Protein AF-C0FSJ1-F1 (afdb_monomer)

Secondary structure (DSSP, 8-state):
-HHHHHHHHHHHHHHT---TT-TT--SSHHHHHHHHHHHHHHHHHS-HHHHHHHHHHHHHHHHHHTT-

Mean predicted aligned error: 10.23 Å

Organism: NCBI:txid622312

Sequence (68 aa):
MVHDIVQKVMANMQISGSVSGMHGVFKDMNDAINASIEAQKKVCTMTLDQREQIISLIRKKHMKMQKF

pLDDT: mean 82.87, std 15.2, range [49.56, 97.75]

Solvent-accessible surface area (backbone atoms only — not comparable to full-atom values): 4141 Å² total; per-residue (Å²): 113,67,66,59,51,51,53,52,52,52,51,58,56,58,70,64,56,75,56,77,90,49,86,95,56,62,96,45,70,66,59,46,50,52,52,49,54,55,52,45,64,52,59,73,73,50,52,70,67,63,49,48,53,53,51,51,52,52,52,54,51,52,59,57,59,76,76,109

Radius of gyration: 18.33 Å; Cα contacts (8 Å, |Δi|>4): 9; chains: 1; bounding box: 43×36×32 Å

Structure (mmCIF, N/CA/C/O backbone):
data_AF-C0FSJ1-F1
#
_entry.id   AF-C0FSJ1-F1
#
loop_
_atom_site.group_PDB
_atom_site.id
_atom_site.type_symbol
_atom_site.label_atom_id
_atom_site.label_alt_id
_atom_site.label_comp_id
_atom_site.label_asym_id
_atom_site.label_entity_id
_atom_site.label_seq_id
_atom_site.pdbx_PDB_ins_code
_atom_site.Cartn_x
_atom_site.Cartn_y
_atom_site.Cartn_z
_atom_site.occupancy
_atom_site.B_iso_or_equiv
_atom_site.auth_seq_id
_atom_site.auth_comp_id
_atom_site.auth_asym_id
_atom_site.auth_atom_id
_atom_site.pdbx_PDB_model_num
ATOM 1 N N . MET A 1 1 ? 32.089 -20.603 -14.215 1.00 63.78 1 MET A N 1
ATOM 2 C CA . MET A 1 1 ? 32.404 -19.325 -14.902 1.00 63.78 1 MET A CA 1
ATOM 3 C C . MET A 1 1 ? 31.389 -18.958 -15.980 1.00 63.78 1 MET A C 1
ATOM 5 O O . MET A 1 1 ? 30.735 -17.949 -15.799 1.00 63.78 1 MET A O 1
ATOM 9 N N . VAL A 1 2 ? 31.175 -19.737 -17.050 1.00 69.19 2 VAL A N 1
ATOM 10 C CA . VAL A 1 2 ? 30.064 -19.451 -17.997 1.00 69.19 2 VAL A CA 1
ATOM 11 C C . VAL A 1 2 ? 28.723 -19.975 -17.473 1.00 69.19 2 VAL A C 1
ATOM 13 O O . VAL A 1 2 ? 27.714 -19.288 -17.575 1.00 69.19 2 VAL A O 1
ATOM 16 N N . HIS A 1 3 ? 28.719 -21.150 -16.836 1.00 66.56 3 HIS A N 1
ATOM 17 C CA . HIS A 1 3 ? 27.507 -21.748 -16.264 1.00 66.56 3 HIS A CA 1
ATOM 18 C C . HIS A 1 3 ? 26.841 -20.845 -15.210 1.00 66.56 3 HIS A C 1
ATOM 20 O O . HIS A 1 3 ? 25.637 -20.624 -15.271 1.00 66.56 3 HIS A O 1
ATOM 26 N N . ASP A 1 4 ? 27.632 -20.237 -14.321 1.00 73.06 4 ASP A N 1
ATOM 27 C CA . ASP A 1 4 ? 27.127 -19.326 -13.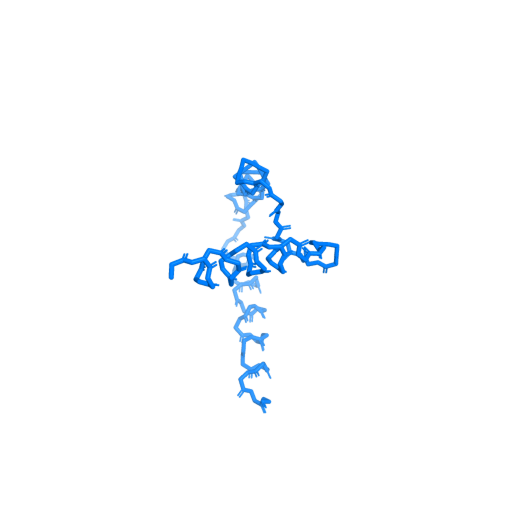281 1.00 73.06 4 ASP A CA 1
ATOM 28 C C . ASP A 1 4 ? 26.539 -18.036 -13.871 1.00 73.06 4 ASP A C 1
ATOM 30 O O . ASP A 1 4 ? 25.545 -17.507 -13.377 1.00 73.06 4 ASP A O 1
ATOM 34 N N . ILE A 1 5 ? 27.124 -17.537 -14.967 1.00 72.94 5 ILE A N 1
ATOM 35 C CA . ILE A 1 5 ? 26.609 -16.369 -15.692 1.00 72.94 5 ILE A CA 1
ATOM 36 C C . ILE A 1 5 ? 25.273 -16.717 -16.347 1.00 72.94 5 ILE A C 1
ATOM 38 O O . ILE A 1 5 ? 24.320 -15.950 -16.233 1.00 72.94 5 ILE A O 1
ATOM 42 N N . VAL A 1 6 ? 25.175 -17.888 -16.980 1.00 74.31 6 VAL A N 1
ATOM 43 C CA . VAL A 1 6 ? 23.933 -18.362 -17.605 1.00 74.31 6 VAL A CA 1
ATOM 44 C C . VAL A 1 6 ? 22.840 -18.560 -16.554 1.00 74.31 6 VAL A C 1
ATOM 46 O O . VAL A 1 6 ? 21.730 -18.074 -16.751 1.00 74.31 6 VAL A O 1
ATOM 49 N N . GLN A 1 7 ? 23.148 -19.171 -15.407 1.00 74.12 7 GLN A N 1
ATOM 50 C CA . GLN A 1 7 ? 22.193 -19.319 -14.303 1.00 74.12 7 GLN A CA 1
ATOM 51 C C . GLN A 1 7 ? 21.705 -17.964 -13.777 1.00 74.12 7 GLN A C 1
ATOM 53 O O . GLN A 1 7 ? 20.507 -17.775 -13.572 1.00 74.12 7 GLN A O 1
ATOM 58 N N . LYS A 1 8 ? 22.607 -16.987 -13.627 1.00 68.94 8 LYS A N 1
ATOM 59 C CA . LYS A 1 8 ? 22.253 -15.626 -13.207 1.00 68.94 8 LYS A CA 1
ATOM 60 C C . LYS A 1 8 ? 21.365 -14.913 -14.231 1.00 68.94 8 LYS A C 1
ATOM 62 O O . LYS A 1 8 ? 20.412 -14.243 -13.846 1.00 68.94 8 LYS A O 1
ATOM 67 N N . VAL A 1 9 ? 21.638 -15.071 -15.527 1.00 73.75 9 VAL A N 1
ATOM 68 C CA . VAL A 1 9 ? 20.811 -14.501 -16.605 1.00 73.75 9 VAL A CA 1
ATOM 69 C C . VAL A 1 9 ? 19.430 -15.159 -16.641 1.00 73.75 9 VAL A C 1
ATOM 71 O O . VAL A 1 9 ? 18.435 -14.449 -16.746 1.00 73.75 9 VAL A O 1
ATOM 74 N N . MET A 1 10 ? 19.345 -16.482 -16.478 1.00 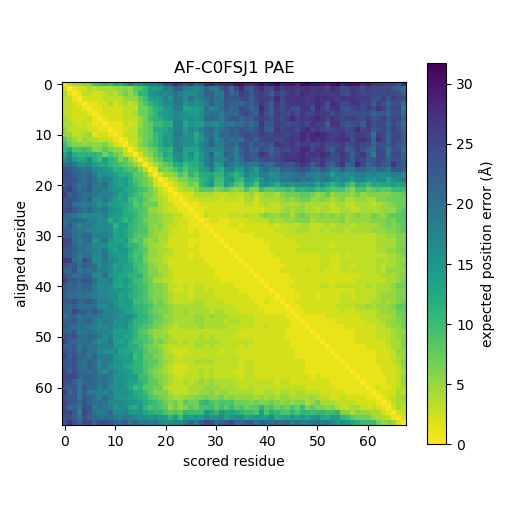66.00 10 MET A N 1
ATOM 75 C CA . MET A 1 10 ? 18.065 -17.198 -16.412 1.00 66.00 10 MET A CA 1
ATOM 76 C C . MET A 1 10 ? 17.241 -16.802 -15.180 1.00 66.00 10 MET A C 1
ATOM 78 O O . MET A 1 10 ? 16.039 -16.581 -15.310 1.00 66.00 10 MET A O 1
ATOM 82 N N . ALA A 1 11 ? 17.879 -16.633 -14.017 1.00 59.84 11 ALA A N 1
ATOM 83 C CA . ALA A 1 11 ? 17.227 -16.131 -12.808 1.00 59.84 11 ALA A CA 1
ATOM 84 C C . ALA A 1 11 ? 16.701 -14.699 -13.003 1.00 59.84 11 ALA A C 1
ATOM 86 O O . ALA A 1 11 ? 15.542 -14.419 -12.706 1.00 59.84 11 ALA A O 1
ATOM 87 N N . ASN A 1 12 ? 17.507 -13.808 -13.589 1.00 60.19 12 ASN A N 1
ATOM 88 C CA . ASN A 1 12 ? 17.080 -12.445 -13.918 1.00 60.19 12 ASN A CA 1
ATOM 89 C C . ASN A 1 12 ? 15.923 -12.429 -14.931 1.00 60.19 12 ASN A C 1
ATOM 91 O O . ASN A 1 12 ? 15.008 -11.617 -14.809 1.00 60.19 12 ASN A O 1
ATOM 95 N N . MET A 1 13 ? 15.928 -13.347 -15.903 1.00 59.88 13 MET A N 1
ATOM 96 C CA . MET A 1 13 ? 14.845 -13.484 -16.876 1.00 59.88 13 MET A CA 1
ATOM 97 C C . MET A 1 13 ? 13.559 -14.017 -16.221 1.00 59.88 13 MET A C 1
ATOM 99 O O . MET A 1 13 ? 12.476 -13.552 -16.555 1.00 59.88 13 MET A O 1
ATOM 103 N N . GLN A 1 14 ? 13.648 -14.922 -15.241 1.00 56.03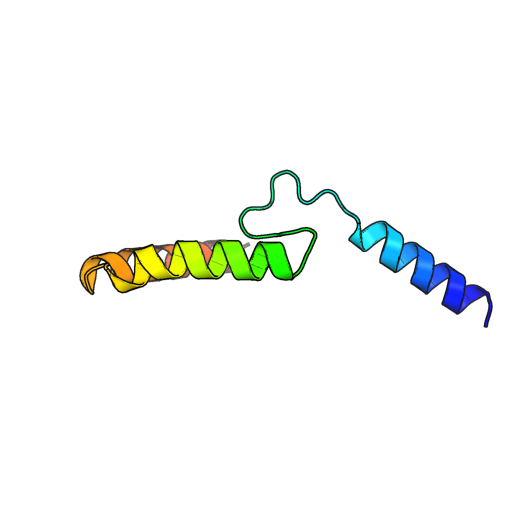 14 GLN A N 1
ATOM 104 C CA . GLN A 1 14 ? 12.486 -15.406 -14.478 1.00 56.03 14 GLN A CA 1
ATOM 105 C C . GLN A 1 14 ? 11.910 -14.370 -13.501 1.00 56.03 14 GLN A C 1
ATOM 107 O O . GLN A 1 14 ? 10.701 -14.357 -13.280 1.00 56.03 14 GLN A O 1
ATOM 112 N N . ILE A 1 15 ? 12.734 -13.467 -12.956 1.00 54.12 15 ILE A N 1
ATOM 113 C CA . ILE A 1 15 ? 12.263 -12.350 -12.114 1.00 54.12 15 ILE A CA 1
ATOM 114 C C . ILE A 1 15 ? 11.449 -11.335 -12.937 1.00 54.12 15 ILE A C 1
ATOM 116 O O . ILE A 1 15 ? 10.598 -10.641 -12.387 1.00 54.12 15 ILE A O 1
ATOM 120 N N . SER A 1 16 ? 11.604 -11.317 -14.267 1.00 54.19 16 SER A N 1
ATOM 121 C CA . SER A 1 16 ? 10.740 -10.551 -15.180 1.00 54.19 16 SER A CA 1
ATOM 122 C C . SER A 1 16 ? 9.339 -11.162 -15.380 1.00 54.19 16 SER A C 1
ATOM 124 O O . SER A 1 16 ? 8.660 -10.884 -16.369 1.00 54.19 16 SER A O 1
ATOM 126 N N . GLY A 1 17 ? 8.880 -11.984 -14.431 1.00 57.91 17 GLY A N 1
ATOM 127 C CA . GLY A 1 17 ? 7.496 -12.426 -14.346 1.00 57.91 17 GLY A CA 1
ATOM 128 C C . GLY A 1 17 ? 6.543 -11.233 -14.413 1.00 57.91 17 GLY A C 1
ATOM 129 O O . GLY A 1 17 ? 6.785 -10.171 -13.835 1.00 57.91 17 GLY A O 1
ATOM 130 N N . SER A 1 18 ? 5.456 -11.387 -15.166 1.00 56.97 18 SER A N 1
ATOM 131 C CA . SER A 1 18 ? 4.483 -10.321 -15.357 1.00 56.97 18 SER A CA 1
ATOM 132 C C . SER A 1 18 ? 3.911 -9.881 -14.008 1.00 56.97 18 SER A C 1
ATOM 134 O O . SER A 1 18 ? 3.170 -10.624 -13.376 1.00 56.97 18 SER A O 1
ATOM 136 N N . VAL A 1 19 ? 4.162 -8.631 -13.621 1.00 59.91 19 VAL A N 1
ATOM 137 C CA . VAL A 1 19 ? 3.497 -7.930 -12.498 1.00 59.91 19 VAL A CA 1
ATOM 138 C C . VAL A 1 19 ? 1.971 -7.841 -12.640 1.00 59.91 19 VAL A C 1
ATOM 140 O O . VAL A 1 19 ? 1.276 -7.369 -11.743 1.00 59.91 19 VAL A O 1
ATOM 143 N N . SER A 1 20 ? 1.436 -8.291 -13.775 1.00 60.38 20 SER A N 1
ATOM 144 C CA . SER A 1 20 ? 0.008 -8.323 -14.058 1.00 60.38 20 SER A CA 1
ATOM 145 C C . SER A 1 20 ? -0.730 -9.170 -13.019 1.00 60.38 20 SER A C 1
ATOM 147 O O . SER A 1 20 ? -0.464 -10.361 -12.872 1.00 60.38 20 SER A O 1
ATOM 149 N N . GLY A 1 21 ? -1.653 -8.545 -12.286 1.00 67.62 21 GLY A N 1
ATOM 150 C CA . GLY A 1 21 ? -2.468 -9.198 -11.256 1.00 67.62 21 GLY A CA 1
ATOM 151 C C . GLY A 1 21 ? -1.922 -9.100 -9.824 1.00 67.62 21 GLY A C 1
ATOM 152 O O . GLY A 1 21 ? -2.656 -9.397 -8.879 1.00 67.62 21 GLY A O 1
ATOM 153 N N . MET A 1 22 ? -0.684 -8.635 -9.629 1.00 79.88 22 MET A N 1
ATOM 154 C CA . MET A 1 22 ? -0.092 -8.441 -8.300 1.00 79.88 22 MET A CA 1
ATOM 155 C C . MET A 1 22 ? -0.363 -7.019 -7.792 1.00 79.88 22 MET A C 1
ATOM 157 O O . MET A 1 22 ? 0.102 -6.037 -8.364 1.00 79.88 22 MET A O 1
ATOM 161 N N . HIS A 1 23 ? -1.120 -6.895 -6.701 1.00 83.12 23 HIS A N 1
ATOM 162 C CA . HIS A 1 23 ? -1.411 -5.593 -6.098 1.00 83.12 23 HIS A CA 1
ATOM 163 C C . HIS A 1 23 ? -0.205 -5.105 -5.285 1.00 83.12 23 HIS A C 1
ATOM 165 O O . HIS A 1 23 ? 0.241 -5.797 -4.374 1.00 83.12 23 HIS A O 1
ATOM 171 N N . GLY A 1 24 ? 0.295 -3.906 -5.601 1.00 84.19 24 GLY A N 1
ATOM 172 C CA . GLY A 1 24 ? 1.430 -3.289 -4.903 1.00 84.19 24 GLY A CA 1
ATOM 173 C C . GLY A 1 24 ? 2.815 -3.734 -5.386 1.00 84.19 24 GLY A C 1
ATOM 174 O O . GLY A 1 24 ? 3.799 -3.444 -4.713 1.00 84.19 24 GLY A O 1
ATOM 175 N N . VAL A 1 25 ? 2.907 -4.418 -6.533 1.00 88.19 25 VAL A N 1
ATOM 176 C CA . VAL A 1 25 ? 4.184 -4.790 -7.161 1.00 88.19 25 VAL A CA 1
ATOM 177 C C . VAL A 1 25 ? 4.360 -3.981 -8.445 1.00 88.19 25 VAL A C 1
ATOM 179 O O . VAL A 1 25 ? 3.466 -3.941 -9.289 1.00 88.19 25 VAL A O 1
ATOM 182 N N . PHE A 1 26 ? 5.515 -3.334 -8.588 1.00 87.75 26 PHE A N 1
ATOM 183 C CA . PHE A 1 26 ? 5.824 -2.416 -9.686 1.00 87.75 26 PHE A CA 1
ATOM 184 C C . PHE A 1 26 ? 7.066 -2.887 -10.449 1.00 87.75 26 PHE A C 1
ATOM 186 O O . PHE A 1 26 ? 7.896 -3.609 -9.897 1.00 87.75 26 PHE A O 1
ATOM 193 N N . LYS A 1 27 ? 7.180 -2.504 -11.730 1.00 84.50 27 LYS A N 1
ATOM 194 C CA . LYS A 1 27 ? 8.340 -2.853 -12.575 1.00 84.50 27 LYS A CA 1
ATOM 195 C C . LYS A 1 27 ? 9.572 -2.026 -12.232 1.00 84.50 27 LYS A C 1
ATOM 197 O O . LYS A 1 27 ? 10.682 -2.539 -12.308 1.00 84.50 27 LYS A O 1
ATOM 202 N N . ASP A 1 28 ? 9.353 -0.760 -11.893 1.00 87.88 28 ASP A N 1
ATOM 203 C CA . ASP A 1 28 ? 10.396 0.196 -11.556 1.00 87.88 28 ASP A C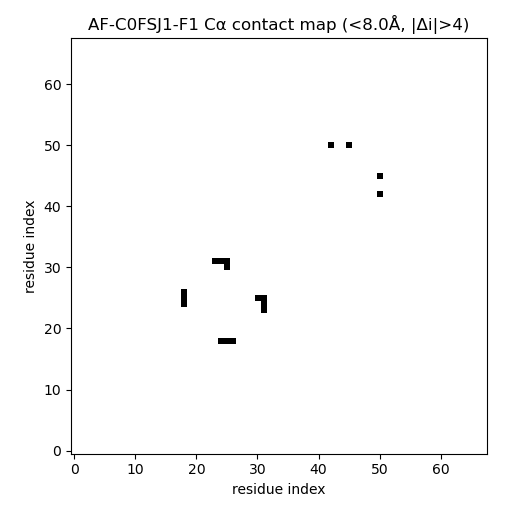A 1
ATOM 204 C C . ASP A 1 28 ? 10.252 0.665 -10.104 1.00 87.88 28 ASP A C 1
ATOM 206 O O . ASP A 1 28 ? 9.148 0.767 -9.560 1.00 87.88 28 ASP A O 1
ATOM 210 N N . MET A 1 29 ? 11.386 0.961 -9.472 1.00 91.06 29 MET A N 1
ATOM 211 C CA . MET A 1 29 ? 11.422 1.445 -8.094 1.00 91.06 29 MET A CA 1
ATOM 212 C C . MET A 1 29 ? 10.761 2.823 -7.956 1.00 91.06 29 MET A C 1
ATOM 214 O O . MET A 1 29 ? 10.086 3.082 -6.961 1.00 91.06 29 MET A O 1
ATOM 218 N N . ASN A 1 30 ? 10.914 3.707 -8.944 1.00 94.19 30 ASN A N 1
ATOM 219 C CA . ASN A 1 30 ? 10.314 5.039 -8.906 1.00 94.19 30 ASN A CA 1
ATOM 220 C C . ASN A 1 30 ? 8.787 4.962 -8.966 1.00 94.19 30 ASN A C 1
ATOM 222 O O . ASN A 1 30 ? 8.117 5.712 -8.258 1.00 94.19 30 ASN A O 1
ATOM 226 N N . ASP A 1 31 ? 8.232 4.019 -9.730 1.00 90.56 31 ASP A N 1
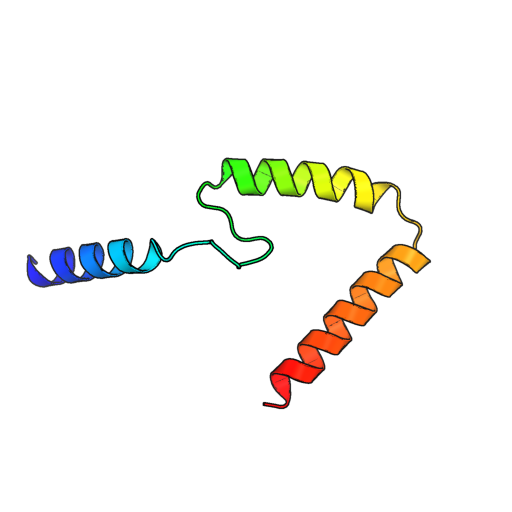ATOM 227 C CA . ASP A 1 31 ? 6.785 3.781 -9.771 1.00 90.56 31 ASP A CA 1
ATOM 228 C C . ASP A 1 31 ? 6.261 3.348 -8.395 1.00 90.56 31 ASP A C 1
ATOM 230 O O . ASP A 1 31 ? 5.244 3.861 -7.922 1.00 90.56 31 ASP A O 1
ATOM 234 N N . ALA A 1 32 ? 6.998 2.466 -7.708 1.00 93.50 32 ALA A N 1
ATOM 235 C CA . ALA A 1 32 ? 6.665 2.045 -6.349 1.00 93.50 32 ALA A CA 1
ATOM 236 C C . ALA A 1 32 ? 6.719 3.212 -5.350 1.00 93.50 32 ALA A C 1
ATOM 238 O O . ALA A 1 32 ? 5.838 3.341 -4.495 1.00 93.50 32 ALA A O 1
ATOM 239 N N . ILE A 1 33 ? 7.731 4.078 -5.463 1.00 94.69 33 ILE A N 1
ATOM 240 C CA . ILE A 1 33 ? 7.880 5.268 -4.616 1.00 94.69 33 ILE A CA 1
ATOM 241 C C . ILE A 1 33 ? 6.722 6.240 -4.858 1.00 94.69 33 ILE A C 1
ATOM 243 O O . ILE A 1 33 ? 6.077 6.666 -3.900 1.00 94.69 33 ILE A O 1
ATOM 247 N N . ASN A 1 34 ? 6.411 6.548 -6.117 1.00 95.88 34 ASN A N 1
ATOM 248 C CA . ASN A 1 34 ? 5.341 7.477 -6.477 1.00 95.88 34 ASN A CA 1
ATOM 249 C C . ASN A 1 34 ? 3.977 6.980 -5.982 1.00 95.88 34 ASN A C 1
ATOM 251 O O . ASN A 1 34 ? 3.269 7.720 -5.294 1.00 95.88 34 ASN A O 1
ATOM 255 N N . ALA A 1 35 ? 3.649 5.708 -6.225 1.00 94.31 35 ALA A N 1
ATOM 256 C CA . ALA A 1 35 ? 2.410 5.107 -5.737 1.00 94.31 35 ALA A CA 1
ATOM 257 C C . ALA A 1 35 ? 2.328 5.107 -4.199 1.00 94.31 35 ALA A C 1
ATOM 259 O O . ALA A 1 35 ? 1.269 5.367 -3.623 1.00 94.31 35 ALA A O 1
ATOM 260 N N . SER A 1 36 ? 3.453 4.868 -3.515 1.00 95.31 36 SER A N 1
ATOM 261 C CA . SER A 1 36 ? 3.523 4.912 -2.048 1.00 95.31 36 SER A CA 1
ATOM 262 C C . SER A 1 36 ? 3.297 6.324 -1.504 1.00 95.31 36 SER A C 1
ATOM 264 O O . SER A 1 36 ? 2.574 6.494 -0.523 1.00 95.31 36 SER A O 1
ATOM 266 N N . ILE A 1 37 ? 3.868 7.348 -2.148 1.00 96.88 37 ILE A N 1
ATOM 267 C CA . ILE A 1 37 ? 3.660 8.755 -1.777 1.00 96.88 37 ILE A CA 1
ATOM 268 C C . ILE A 1 37 ? 2.182 9.135 -1.930 1.00 96.88 37 ILE A C 1
ATOM 270 O O . ILE A 1 37 ? 1.618 9.786 -1.047 1.00 96.88 37 ILE A O 1
ATOM 274 N N . GLU A 1 38 ? 1.531 8.720 -3.016 1.00 96.06 38 GLU A N 1
ATOM 275 C CA . GLU A 1 38 ? 0.101 8.966 -3.234 1.00 96.06 38 GLU A CA 1
ATOM 276 C C . GLU A 1 38 ? -0.779 8.268 -2.195 1.00 96.06 38 GLU A C 1
ATOM 278 O O . GLU A 1 38 ? -1.645 8.906 -1.588 1.00 96.06 38 GLU A O 1
ATOM 283 N N . ALA A 1 39 ? -0.522 6.989 -1.915 1.00 95.62 39 ALA A N 1
ATOM 284 C CA . ALA A 1 39 ? -1.233 6.253 -0.874 1.00 95.62 39 ALA A CA 1
ATOM 285 C C . ALA A 1 39 ? -1.047 6.907 0.506 1.00 95.62 39 ALA A C 1
ATOM 287 O O . ALA A 1 39 ? -2.010 7.062 1.265 1.00 95.62 39 ALA A O 1
ATOM 288 N N . GLN A 1 40 ? 0.169 7.368 0.814 1.00 96.69 40 GLN A N 1
ATOM 289 C CA . GLN A 1 40 ? 0.486 7.995 2.093 1.00 96.69 40 GLN A CA 1
ATOM 290 C C . GLN A 1 40 ? -0.269 9.310 2.308 1.00 96.69 40 GLN A C 1
ATOM 292 O O . GLN A 1 40 ? -0.704 9.573 3.431 1.00 96.69 40 GLN A O 1
ATOM 297 N N . LYS A 1 41 ? -0.505 10.104 1.252 1.00 97.12 41 LYS A N 1
ATOM 298 C CA . LYS A 1 41 ? -1.360 11.306 1.325 1.00 97.12 41 LYS A CA 1
ATOM 299 C C . LYS A 1 41 ? -2.784 10.971 1.770 1.00 97.12 41 LYS A C 1
ATOM 301 O O . LYS A 1 41 ? -3.417 11.766 2.459 1.00 97.12 41 LYS A O 1
ATOM 306 N N . LYS A 1 42 ? -3.303 9.793 1.412 1.00 95.50 42 LYS A N 1
ATOM 307 C CA . LYS A 1 42 ? -4.611 9.353 1.901 1.00 95.50 42 LYS A CA 1
ATOM 308 C C . LYS A 1 42 ? -4.523 8.890 3.349 1.00 95.50 42 LYS A C 1
ATOM 310 O O . LYS A 1 42 ? -5.272 9.396 4.179 1.00 95.50 42 LYS A O 1
ATOM 315 N N . VAL A 1 43 ? -3.591 7.990 3.663 1.00 94.88 43 VAL A N 1
ATOM 316 C CA . VAL A 1 43 ? -3.436 7.409 5.009 1.00 94.88 43 VAL A CA 1
ATOM 317 C C . VAL A 1 43 ? -3.192 8.485 6.070 1.00 94.88 43 VAL A C 1
ATOM 319 O O . VAL A 1 43 ? -3.766 8.413 7.160 1.00 94.88 43 VAL A O 1
ATOM 322 N N . CYS A 1 44 ? -2.410 9.524 5.756 1.00 96.19 44 CYS A N 1
ATOM 323 C CA . CYS A 1 44 ? -2.106 10.596 6.703 1.00 96.19 44 CYS A CA 1
ATOM 324 C C . CYS A 1 44 ? -3.347 11.404 7.127 1.00 96.19 44 CYS A C 1
ATOM 326 O O . CYS A 1 44 ? -3.385 11.887 8.255 1.00 96.19 44 CYS A O 1
ATOM 328 N N . THR A 1 45 ? -4.384 11.460 6.285 1.00 96.81 45 THR A N 1
ATOM 329 C CA . THR A 1 45 ? -5.661 12.143 6.576 1.00 96.81 45 THR A CA 1
ATOM 330 C C . THR A 1 45 ? -6.711 11.249 7.241 1.00 96.81 45 THR A C 1
ATOM 332 O O . THR A 1 45 ? -7.766 11.736 7.639 1.00 96.81 45 THR A O 1
ATOM 335 N N . MET A 1 46 ? -6.450 9.944 7.366 1.00 96.50 46 MET A N 1
ATOM 336 C CA . MET A 1 46 ? -7.374 9.004 8.008 1.00 96.50 46 MET A CA 1
ATOM 337 C C . MET A 1 46 ? -7.374 9.147 9.532 1.00 96.50 46 MET A C 1
ATOM 339 O O . MET A 1 46 ? -6.332 9.413 10.138 1.00 96.50 46 MET A O 1
ATOM 343 N N . THR A 1 47 ? -8.529 8.889 10.147 1.00 97.75 47 THR A N 1
ATOM 344 C CA . THR A 1 47 ? -8.670 8.814 11.608 1.00 97.75 47 THR A CA 1
ATOM 345 C C . THR A 1 47 ? -7.989 7.562 12.171 1.00 97.75 47 THR A C 1
ATOM 347 O O . THR A 1 47 ? -7.665 6.624 11.437 1.00 97.75 47 THR A O 1
ATOM 350 N N . LEU A 1 48 ? -7.789 7.520 13.492 1.00 96.38 48 LEU A N 1
ATOM 351 C CA . LEU A 1 48 ? -7.224 6.344 14.163 1.00 96.38 48 LEU A CA 1
ATOM 352 C C . LEU A 1 48 ? -8.081 5.090 13.939 1.00 96.38 48 LEU A C 1
ATOM 354 O O . LEU A 1 48 ? -7.530 4.050 13.590 1.00 96.38 48 LEU A O 1
ATOM 358 N N . ASP A 1 49 ? -9.408 5.204 14.024 1.00 96.75 49 ASP A N 1
ATOM 359 C CA . ASP A 1 49 ? -10.319 4.072 13.801 1.00 96.75 49 ASP A CA 1
ATOM 360 C C . ASP A 1 49 ? -10.213 3.518 12.379 1.00 96.75 49 ASP A C 1
ATOM 362 O O . ASP A 1 49 ? -10.150 2.307 12.173 1.00 96.75 49 ASP A O 1
ATOM 366 N N . GLN A 1 50 ? -10.137 4.402 11.381 1.00 96.69 50 GLN A N 1
ATOM 367 C CA . GLN A 1 50 ? -9.963 4.002 9.985 1.00 96.69 50 GLN A CA 1
ATOM 368 C C . GLN A 1 50 ? -8.628 3.278 9.764 1.00 96.69 50 GLN A C 1
ATOM 370 O O . GLN A 1 50 ? -8.568 2.299 9.019 1.00 96.69 50 GLN A O 1
ATOM 375 N N . ARG A 1 51 ? -7.55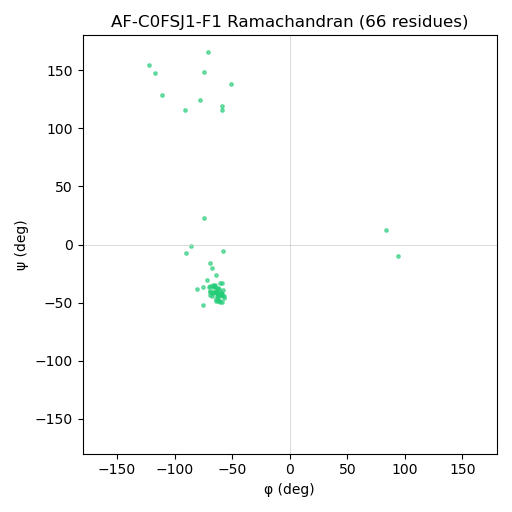5 3.725 10.430 1.00 96.81 51 ARG A N 1
ATOM 376 C CA . ARG A 1 51 ? -6.251 3.050 10.379 1.00 96.81 51 ARG A CA 1
ATOM 377 C C . ARG A 1 51 ? -6.282 1.698 11.096 1.00 96.81 51 ARG A C 1
ATOM 379 O O . ARG A 1 51 ? -5.759 0.727 10.552 1.00 96.81 51 ARG A O 1
ATOM 386 N N . GLU A 1 52 ? -6.936 1.594 12.252 1.00 97.31 52 GLU A N 1
ATOM 387 C CA . GLU A 1 52 ? -7.055 0.321 12.978 1.00 97.31 52 GLU A CA 1
ATOM 388 C C . GLU A 1 52 ? -7.892 -0.702 12.201 1.00 97.31 52 GLU A C 1
ATOM 390 O O . GLU A 1 52 ? -7.550 -1.885 12.176 1.00 97.31 52 GLU A O 1
ATOM 395 N N . GLN A 1 53 ? -8.933 -0.271 11.480 1.00 97.50 53 GLN A N 1
ATOM 396 C CA . GLN A 1 53 ? -9.681 -1.153 10.577 1.00 97.50 53 GLN A CA 1
ATOM 397 C C . GLN A 1 53 ? -8.769 -1.798 9.522 1.00 97.50 53 GLN A C 1
ATOM 399 O O . GLN A 1 53 ? -8.841 -3.011 9.306 1.00 97.50 53 GLN A O 1
ATOM 404 N N . ILE A 1 54 ? -7.869 -1.023 8.906 1.00 96.38 54 ILE A N 1
ATOM 405 C CA . ILE A 1 54 ? -6.890 -1.542 7.937 1.00 96.38 54 ILE A CA 1
ATOM 406 C C . ILE A 1 54 ? -5.946 -2.548 8.612 1.00 96.38 54 ILE A C 1
ATOM 408 O O . ILE A 1 54 ? -5.762 -3.658 8.107 1.00 96.38 54 ILE A O 1
ATOM 412 N N . ILE A 1 55 ? -5.388 -2.200 9.776 1.00 96.69 55 ILE A N 1
ATOM 413 C CA . ILE A 1 55 ? -4.468 -3.066 10.532 1.00 96.69 55 ILE A CA 1
ATOM 414 C C . ILE A 1 55 ? -5.147 -4.390 10.914 1.00 96.69 55 ILE A C 1
ATOM 416 O O . ILE A 1 55 ? -4.568 -5.468 10.747 1.00 96.69 55 ILE A O 1
ATOM 420 N N . SER A 1 56 ? -6.394 -4.332 11.378 1.00 97.56 56 SER A N 1
ATOM 421 C CA . SER A 1 56 ? -7.194 -5.501 11.744 1.00 97.56 56 SER A CA 1
ATOM 422 C C . SER A 1 56 ? -7.402 -6.452 10.561 1.00 97.56 56 SER A C 1
ATOM 424 O O . SER A 1 56 ? -7.207 -7.667 10.685 1.00 97.56 56 SER A O 1
ATOM 426 N N . LEU A 1 57 ? -7.711 -5.916 9.375 1.00 96.75 57 LEU A N 1
ATOM 427 C CA . LEU A 1 57 ? -7.860 -6.714 8.155 1.00 96.75 57 LEU A CA 1
ATOM 428 C C . LEU A 1 57 ? -6.548 -7.391 7.738 1.00 96.75 57 LEU A C 1
ATOM 430 O O . LEU A 1 57 ? -6.566 -8.574 7.381 1.00 96.75 57 LEU A O 1
ATOM 434 N N . ILE A 1 58 ? -5.415 -6.689 7.840 1.00 95.31 58 ILE A N 1
ATOM 435 C CA . ILE A 1 58 ? -4.084 -7.250 7.560 1.00 95.31 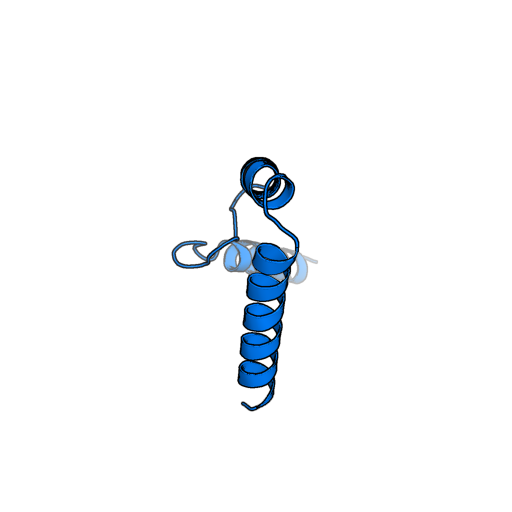58 ILE A CA 1
ATOM 436 C C . ILE A 1 58 ? -3.790 -8.417 8.511 1.00 95.31 58 ILE A C 1
ATOM 438 O O . ILE A 1 58 ? -3.466 -9.516 8.053 1.00 95.31 58 ILE A O 1
ATOM 442 N N . ARG A 1 59 ? -3.986 -8.229 9.825 1.00 96.12 59 ARG A N 1
ATOM 443 C CA . ARG A 1 59 ? -3.812 -9.292 10.834 1.00 96.12 59 ARG A CA 1
ATOM 444 C C . ARG A 1 59 ? -4.693 -10.503 10.528 1.00 96.12 59 ARG A C 1
ATOM 446 O O . ARG A 1 59 ? -4.213 -11.637 10.527 1.00 96.12 59 ARG A O 1
ATOM 453 N N . LYS A 1 60 ? -5.971 -10.277 10.205 1.00 95.81 60 LYS A N 1
ATOM 454 C CA . LYS A 1 60 ? -6.921 -11.341 9.844 1.00 95.81 60 LYS A CA 1
ATOM 455 C C . LYS A 1 60 ? -6.459 -12.121 8.613 1.00 95.81 60 LYS A C 1
ATOM 457 O O . LYS A 1 60 ? -6.586 -13.344 8.589 1.00 95.81 60 LYS A O 1
ATOM 462 N N . LYS A 1 61 ? -5.938 -11.441 7.588 1.00 93.19 61 LYS A N 1
ATOM 463 C CA . LYS A 1 61 ? -5.434 -12.089 6.370 1.00 93.19 61 LYS A CA 1
ATOM 464 C C . LYS A 1 61 ? -4.160 -12.891 6.645 1.00 93.19 61 LYS A C 1
ATOM 466 O O . LYS A 1 61 ? -4.089 -14.033 6.201 1.00 93.19 61 LYS A O 1
ATOM 471 N N . HIS A 1 62 ? -3.220 -12.348 7.419 1.00 90.31 62 HIS A N 1
ATOM 472 C CA . HIS A 1 62 ? -1.999 -13.049 7.828 1.00 90.31 62 HIS A CA 1
ATOM 473 C C . HIS A 1 62 ? -2.317 -14.343 8.592 1.00 90.31 62 HIS A C 1
ATOM 475 O O . HIS A 1 62 ? -1.862 -15.419 8.212 1.00 90.31 62 HIS A O 1
ATOM 481 N N . MET A 1 63 ? -3.194 -14.260 9.598 1.00 89.88 63 MET A N 1
ATOM 482 C CA . MET A 1 63 ? -3.643 -15.422 10.378 1.00 89.88 63 MET A CA 1
ATOM 483 C C . MET A 1 63 ? -4.337 -16.486 9.522 1.00 89.88 63 MET A C 1
ATOM 485 O O . MET A 1 63 ? -4.236 -17.672 9.815 1.00 89.88 63 MET A O 1
ATOM 489 N N . LYS A 1 64 ? -5.060 -16.084 8.469 1.00 89.38 64 LYS A N 1
ATOM 490 C CA . LYS A 1 64 ? -5.652 -17.035 7.520 1.00 89.38 64 LYS A CA 1
ATOM 491 C C . LYS A 1 64 ? -4.593 -17.736 6.674 1.00 89.38 64 LYS A C 1
ATOM 493 O O . LYS A 1 64 ? -4.754 -18.919 6.432 1.00 89.38 64 LYS A O 1
ATOM 498 N N . MET A 1 65 ? -3.557 -17.028 6.221 1.00 79.50 65 MET A N 1
ATOM 499 C CA . MET A 1 65 ? -2.510 -17.610 5.371 1.00 79.50 65 MET A CA 1
ATOM 500 C C . MET A 1 65 ? -1.614 -18.588 6.132 1.00 79.50 65 MET A C 1
ATOM 502 O O . MET A 1 65 ? -1.272 -19.614 5.575 1.00 79.50 65 MET A O 1
ATOM 506 N N . GLN A 1 66 ? -1.299 -18.322 7.404 1.00 70.19 66 GLN A N 1
ATOM 507 C CA . GLN A 1 66 ? -0.468 -19.210 8.233 1.00 70.19 66 GLN A CA 1
ATOM 508 C C . GLN A 1 66 ? -1.148 -20.547 8.598 1.00 70.19 66 GLN A C 1
ATOM 510 O O . GLN A 1 66 ? -0.493 -21.466 9.075 1.00 70.19 66 GLN A O 1
ATOM 515 N N . LYS A 1 67 ? -2.472 -20.649 8.430 1.00 62.28 67 LYS A N 1
ATOM 516 C CA . LYS A 1 67 ? -3.240 -21.868 8.733 1.00 62.28 67 LYS A CA 1
ATOM 517 C C . LYS A 1 67 ? -3.276 -22.8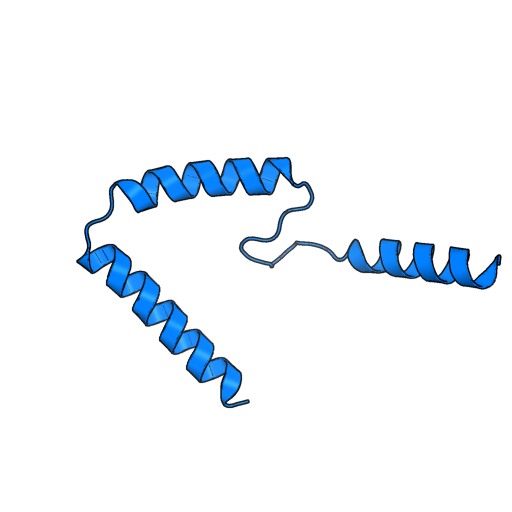82 7.580 1.00 62.28 67 LYS A C 1
ATOM 519 O O . LYS A 1 67 ? -3.897 -23.928 7.754 1.00 62.28 67 LYS A O 1
ATOM 524 N N . PHE A 1 68 ? -2.657 -22.567 6.445 1.00 49.56 68 PHE A N 1
ATOM 525 C CA . PHE A 1 68 ? -2.463 -23.456 5.298 1.00 49.56 68 PHE A CA 1
ATOM 526 C C . PHE A 1 68 ? -0.972 -23.7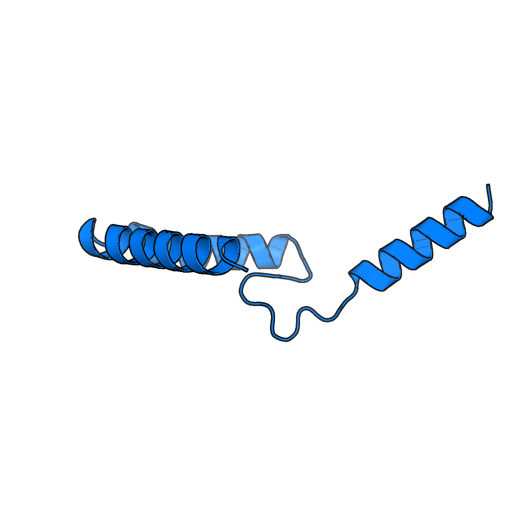34 5.119 1.00 49.56 68 PHE A C 1
ATOM 528 O O . PHE A 1 68 ? -0.661 -24.816 4.581 1.00 49.56 68 PHE A O 1
#

Foldseek 3Di:
DVVVVVVVVVVVVVVVPDCPPPPLDDPDPVVSVVVVVVVVVVVVPDDPVVVVVVVVVVVVVVVVVVVD